Protein AF-A0A833E8D2-F1 (afdb_monomer_lite)

Sequence (118 aa):
MQRSISTRELSRELDSTLALLDKAARQLLYFESNLLNGTIEDTLFSLASHLDNIGRIGISDAYTYAEKARLLARYVRAYRLRVEQFHTLRGLSSVRDDVAAHLSDIRAFINRLRMYVG

pLDDT: mean 93.86, std 10.58, range [38.59, 98.62]

Secondary structure (DSSP, 8-state):
------HHHHHHHHHHHHHHHHHHHHHHHTHHHHHHTSHHHHHHHHHHHHHHHHHHHT-THHHHHHHHHHHHHHHHHHHHHHHHHH---TTHHHHHHHHHHHHHHHHHHHHHHHHHH-

Structure (mmCIF, N/CA/C/O backbone):
data_AF-A0A833E8D2-F1
#
_entry.id   AF-A0A833E8D2-F1
#
loop_
_atom_site.group_PDB
_atom_site.id
_atom_site.type_symbol
_atom_site.label_atom_id
_atom_site.label_alt_id
_atom_site.label_comp_id
_atom_site.label_asym_id
_atom_site.label_entity_id
_atom_site.label_seq_id
_atom_site.pdbx_PDB_ins_code
_atom_site.Cartn_x
_atom_site.Cartn_y
_atom_site.Cartn_z
_atom_site.occupancy
_atom_site.B_iso_or_equiv
_atom_site.auth_seq_id
_atom_site.auth_comp_id
_atom_site.auth_asym_id
_atom_site.auth_atom_id
_atom_site.pdbx_PDB_model_num
ATOM 1 N N . MET A 1 1 ? 11.397 8.761 -31.321 1.00 38.59 1 MET A N 1
ATOM 2 C CA . MET A 1 1 ? 12.416 8.931 -30.263 1.00 38.59 1 MET A CA 1
ATOM 3 C C . MET A 1 1 ? 12.104 7.953 -29.139 1.00 38.59 1 MET A C 1
ATOM 5 O O . MET A 1 1 ? 11.201 8.216 -28.357 1.00 38.59 1 MET A O 1
ATOM 9 N N . GLN A 1 2 ? 12.776 6.800 -29.098 1.00 42.31 2 GLN A N 1
ATOM 10 C CA . GLN A 1 2 ? 12.733 5.917 -27.929 1.00 42.31 2 GLN A CA 1
ATOM 11 C C . GLN A 1 2 ? 13.446 6.652 -26.789 1.00 42.31 2 GLN A C 1
ATOM 13 O O . GLN A 1 2 ? 14.635 6.941 -26.901 1.00 42.31 2 GLN A O 1
ATOM 18 N N . ARG A 1 3 ? 12.714 7.037 -25.736 1.00 51.47 3 ARG A N 1
ATOM 19 C CA . ARG A 1 3 ? 13.338 7.521 -24.500 1.00 51.47 3 ARG A CA 1
ATOM 20 C C . ARG A 1 3 ? 14.166 6.360 -23.966 1.00 51.47 3 ARG A C 1
ATOM 22 O O . ARG A 1 3 ? 13.600 5.324 -23.629 1.00 51.47 3 ARG A O 1
ATOM 29 N N . SER A 1 4 ? 15.485 6.508 -23.929 1.00 57.19 4 SER A N 1
ATOM 30 C CA . SER A 1 4 ? 16.315 5.624 -23.126 1.00 57.19 4 SER A CA 1
ATOM 31 C C . SER A 1 4 ? 15.793 5.726 -21.697 1.00 57.19 4 SER A C 1
ATOM 33 O O . SER A 1 4 ? 15.850 6.789 -21.081 1.00 57.19 4 SER A O 1
ATOM 35 N N . ILE A 1 5 ? 15.205 4.640 -21.198 1.00 63.03 5 ILE A N 1
ATOM 36 C CA . ILE A 1 5 ? 14.871 4.513 -19.784 1.00 63.03 5 ILE A CA 1
ATOM 37 C C . ILE A 1 5 ? 16.160 4.827 -19.031 1.00 63.03 5 ILE A C 1
ATOM 39 O O . ILE A 1 5 ? 17.179 4.166 -19.243 1.00 63.03 5 ILE A O 1
ATOM 43 N N . SER A 1 6 ? 16.146 5.869 -18.200 1.00 79.81 6 SER A N 1
ATOM 44 C CA . SER A 1 6 ? 17.273 6.157 -17.323 1.00 79.81 6 SER A CA 1
ATOM 45 C C . SER A 1 6 ? 17.328 5.025 -16.303 1.00 79.81 6 SER A C 1
ATOM 47 O O . SER A 1 6 ? 16.647 5.049 -15.283 1.00 79.81 6 SER A O 1
ATOM 49 N N . THR A 1 7 ? 18.099 3.981 -16.603 1.00 83.31 7 THR A N 1
ATOM 50 C CA . THR A 1 7 ? 18.225 2.773 -15.772 1.00 83.31 7 THR A CA 1
ATOM 51 C C . THR A 1 7 ? 18.611 3.112 -14.333 1.00 83.31 7 THR A C 1
ATOM 53 O O . THR A 1 7 ? 18.150 2.468 -13.394 1.00 83.31 7 THR A O 1
ATOM 56 N N . ARG A 1 8 ? 19.380 4.191 -14.139 1.00 88.12 8 ARG A N 1
ATOM 57 C CA . ARG A 1 8 ? 19.706 4.748 -12.817 1.00 88.12 8 ARG A CA 1
ATOM 58 C C . ARG A 1 8 ? 18.494 5.335 -12.097 1.00 88.12 8 ARG A C 1
ATOM 60 O O . ARG A 1 8 ? 18.363 5.143 -10.894 1.00 88.12 8 ARG A O 1
ATOM 67 N N . GLU A 1 9 ? 17.646 6.073 -12.804 1.00 90.06 9 GLU A N 1
ATOM 68 C CA . GLU A 1 9 ? 16.423 6.657 -12.244 1.00 90.06 9 GLU A CA 1
ATOM 69 C C . GLU A 1 9 ? 15.426 5.559 -11.875 1.00 90.06 9 GLU A C 1
ATOM 71 O O . GLU A 1 9 ? 14.954 5.522 -10.743 1.00 90.06 9 GLU A O 1
ATOM 76 N N . LEU A 1 10 ? 15.219 4.591 -12.774 1.00 91.81 10 LEU A N 1
ATOM 77 C CA . LEU A 1 10 ? 14.383 3.425 -12.504 1.00 91.81 10 LEU A CA 1
ATOM 78 C C . LEU A 1 10 ? 14.880 2.646 -11.281 1.00 91.81 10 LEU A C 1
ATOM 80 O O . LEU A 1 10 ? 14.090 2.316 -10.405 1.00 91.81 10 LEU A O 1
ATOM 84 N N . SER A 1 11 ? 16.186 2.388 -11.182 1.00 93.38 11 SER A N 1
ATOM 85 C CA . SER A 1 11 ? 16.764 1.673 -10.038 1.00 93.38 11 SER A CA 1
ATOM 86 C C . SER A 1 11 ? 16.505 2.391 -8.704 1.00 93.38 11 SER A C 1
ATOM 88 O O . SER A 1 11 ? 16.051 1.763 -7.746 1.00 93.38 11 SER A O 1
ATOM 90 N N . ARG A 1 12 ? 16.674 3.723 -8.664 1.00 93.50 12 ARG A N 1
ATOM 91 C CA . ARG A 1 12 ? 16.375 4.543 -7.475 1.00 93.50 12 ARG A CA 1
ATOM 92 C C . ARG A 1 12 ? 14.898 4.505 -7.088 1.00 93.50 12 ARG A C 1
ATOM 94 O O . ARG A 1 12 ? 14.578 4.414 -5.902 1.00 93.50 12 ARG A O 1
ATOM 101 N N . GLU A 1 13 ? 14.001 4.573 -8.068 1.00 95.31 13 GLU A N 1
ATOM 102 C CA . GLU A 1 13 ? 12.561 4.478 -7.815 1.00 95.31 13 GLU A CA 1
ATOM 103 C C . GLU A 1 13 ? 12.173 3.087 -7.294 1.00 95.31 13 GLU A C 1
ATOM 105 O O . GLU A 1 13 ? 11.384 2.979 -6.354 1.00 95.31 13 GLU A O 1
ATOM 110 N N . LEU A 1 14 ? 12.779 2.017 -7.823 1.00 96.12 14 LEU A N 1
ATOM 111 C CA . LEU A 1 14 ? 12.583 0.655 -7.319 1.00 96.12 14 LEU A CA 1
ATOM 112 C C . LEU A 1 14 ? 13.083 0.503 -5.872 1.00 96.12 14 LEU A C 1
ATOM 114 O O . LEU A 1 14 ? 12.366 -0.066 -5.051 1.00 96.12 14 LEU A O 1
ATOM 118 N N . ASP A 1 15 ? 14.263 1.039 -5.537 1.00 96.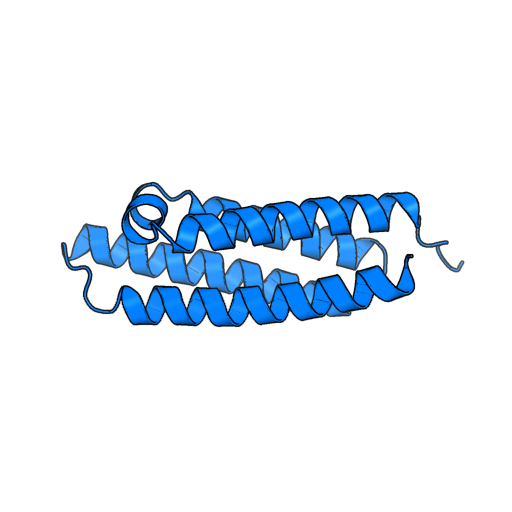19 15 ASP A N 1
ATOM 119 C CA . ASP A 1 15 ? 14.796 1.037 -4.162 1.00 96.19 15 ASP A CA 1
ATOM 120 C C . ASP A 1 15 ? 13.863 1.767 -3.190 1.00 96.19 15 ASP A C 1
ATOM 122 O O . ASP A 1 15 ? 13.523 1.250 -2.124 1.00 96.19 15 ASP A O 1
ATOM 126 N N . SER A 1 16 ? 13.405 2.956 -3.583 1.00 97.25 16 SER A N 1
ATOM 127 C CA . SER A 1 16 ? 12.507 3.785 -2.773 1.00 97.25 16 SER A CA 1
ATOM 128 C C . SER A 1 16 ? 11.159 3.092 -2.559 1.00 97.25 16 SER A C 1
ATOM 130 O O . SER A 1 16 ? 10.634 3.055 -1.444 1.00 97.25 16 SER A O 1
ATOM 132 N N . THR A 1 17 ? 10.632 2.459 -3.609 1.00 97.94 17 THR A N 1
ATOM 133 C CA . THR A 1 17 ? 9.394 1.675 -3.552 1.00 97.94 17 THR A CA 1
ATOM 134 C C . THR A 1 17 ? 9.531 0.473 -2.614 1.0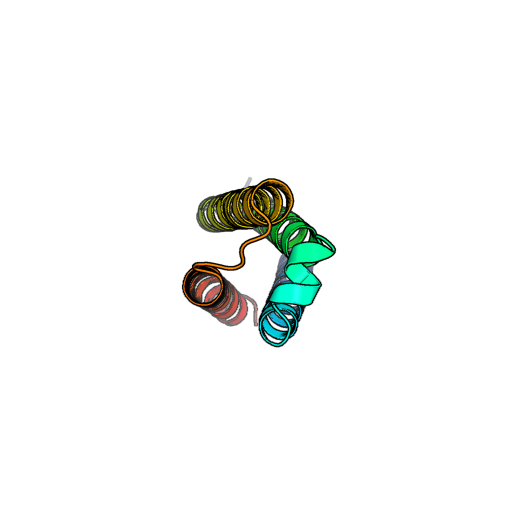0 97.94 17 THR A C 1
ATOM 136 O O . THR A 1 17 ? 8.655 0.244 -1.780 1.00 97.94 17 THR A O 1
ATOM 139 N N . LEU A 1 18 ? 10.638 -0.275 -2.689 1.00 98.00 18 LEU A N 1
ATOM 140 C CA . LEU A 1 18 ? 10.909 -1.400 -1.787 1.00 98.00 18 LEU A CA 1
ATOM 141 C C . LEU A 1 18 ? 11.035 -0.949 -0.327 1.00 98.00 18 LEU A C 1
ATOM 143 O O . LEU A 1 18 ? 10.438 -1.569 0.554 1.00 98.00 18 LEU A O 1
ATOM 147 N N . ALA A 1 19 ? 11.723 0.165 -0.068 1.00 98.38 19 ALA A N 1
ATOM 148 C CA . ALA A 1 19 ? 11.849 0.722 1.276 1.00 98.38 19 ALA A CA 1
ATOM 149 C C . ALA A 1 19 ? 10.483 1.110 1.875 1.00 98.38 19 ALA A C 1
ATOM 151 O O . ALA A 1 19 ? 10.231 0.877 3.063 1.00 98.38 19 ALA A O 1
ATOM 152 N N . LEU A 1 20 ? 9.577 1.657 1.058 1.00 98.56 20 LEU A N 1
ATOM 153 C CA . LEU A 1 20 ? 8.203 1.961 1.465 1.00 98.56 20 LEU A CA 1
ATOM 154 C C . LEU A 1 20 ? 7.377 0.698 1.713 1.00 98.56 20 LEU A C 1
ATOM 156 O O . LEU A 1 20 ? 6.646 0.645 2.700 1.00 98.56 20 LEU A O 1
ATOM 160 N N . LEU A 1 21 ? 7.525 -0.337 0.883 1.00 98.31 21 LEU A N 1
ATOM 161 C CA . LEU A 1 21 ? 6.883 -1.635 1.108 1.00 98.31 21 LEU A CA 1
ATOM 162 C C . LEU A 1 21 ? 7.366 -2.290 2.411 1.00 98.31 21 LEU A C 1
ATOM 164 O O . LEU A 1 21 ? 6.562 -2.870 3.139 1.00 98.31 21 LEU A O 1
ATOM 168 N N . ASP A 1 22 ? 8.659 -2.196 2.732 1.00 98.25 22 ASP A N 1
ATOM 169 C CA . ASP A 1 22 ? 9.216 -2.691 3.997 1.00 98.25 22 ASP A CA 1
ATOM 170 C C . ASP A 1 22 ? 8.703 -1.881 5.191 1.00 98.25 22 ASP A C 1
ATOM 172 O O . ASP A 1 22 ? 8.384 -2.438 6.244 1.00 98.25 22 ASP A O 1
ATOM 176 N N . LYS A 1 23 ? 8.597 -0.556 5.036 1.00 98.44 23 LYS A N 1
ATOM 177 C CA . LYS A 1 23 ? 8.013 0.321 6.053 1.00 98.44 23 LYS A CA 1
ATOM 178 C C . LYS A 1 23 ? 6.550 -0.037 6.309 1.00 98.44 23 LYS A C 1
ATOM 180 O O . LYS A 1 23 ? 6.192 -0.238 7.467 1.00 98.44 23 LYS A O 1
ATOM 185 N N . ALA A 1 24 ? 5.743 -0.183 5.261 1.00 98.06 24 ALA A N 1
ATOM 186 C CA . ALA A 1 24 ? 4.340 -0.563 5.375 1.00 98.06 24 ALA A CA 1
ATOM 187 C C . ALA A 1 24 ? 4.186 -1.942 6.039 1.00 98.06 24 ALA A C 1
ATOM 189 O O . ALA A 1 24 ? 3.395 -2.092 6.965 1.00 98.06 24 ALA A O 1
ATOM 190 N N . ALA A 1 25 ? 5.008 -2.927 5.659 1.00 97.50 25 ALA A N 1
ATOM 191 C CA . ALA A 1 25 ? 5.010 -4.246 6.295 1.00 97.50 25 ALA A CA 1
ATOM 192 C C . ALA A 1 25 ? 5.325 -4.177 7.802 1.00 97.50 25 ALA A C 1
ATOM 194 O O . ALA A 1 25 ? 4.649 -4.820 8.602 1.00 97.50 25 ALA A O 1
ATOM 195 N N . ARG A 1 26 ? 6.297 -3.351 8.218 1.00 98.00 26 ARG A N 1
ATOM 196 C CA . ARG A 1 26 ? 6.576 -3.109 9.646 1.00 98.00 26 ARG A CA 1
ATOM 197 C C . ARG A 1 26 ? 5.409 -2.428 10.359 1.00 98.00 26 ARG A C 1
ATOM 199 O O . ARG A 1 26 ? 5.110 -2.773 11.498 1.00 98.00 26 ARG A O 1
ATOM 206 N N . GLN A 1 27 ? 4.730 -1.492 9.700 1.00 98.19 27 GLN A N 1
ATOM 207 C CA . GLN A 1 27 ? 3.559 -0.819 10.265 1.00 98.19 27 GLN A CA 1
ATOM 208 C C . GLN A 1 27 ? 2.388 -1.784 10.498 1.00 98.19 27 GLN A C 1
ATOM 210 O O . GLN A 1 27 ? 1.653 -1.611 11.468 1.00 98.19 27 GLN A O 1
ATOM 215 N N . LEU A 1 28 ? 2.248 -2.834 9.680 1.00 97.44 28 LEU A N 1
ATOM 216 C CA . LEU A 1 28 ? 1.234 -3.876 9.882 1.00 97.44 28 LEU A CA 1
ATOM 217 C C . LEU A 1 28 ? 1.453 -4.712 11.156 1.00 97.44 28 LEU A C 1
ATOM 219 O O . LEU A 1 28 ? 0.481 -5.237 11.699 1.00 97.44 28 LEU A O 1
ATOM 223 N N . LEU A 1 29 ? 2.686 -4.807 11.675 1.00 96.88 29 LEU A N 1
ATOM 224 C CA . LEU A 1 29 ? 2.962 -5.484 12.955 1.00 96.88 29 LEU A CA 1
ATOM 225 C C . LEU A 1 29 ? 2.303 -4.758 14.134 1.00 96.88 29 LEU A C 1
ATOM 227 O O . LEU A 1 29 ? 1.838 -5.389 15.078 1.00 96.88 29 LEU A O 1
ATOM 231 N N . TYR A 1 30 ? 2.216 -3.431 14.041 1.00 96.19 30 TYR A N 1
ATOM 232 C CA . TYR A 1 30 ? 1.576 -2.558 15.022 1.00 96.19 30 TYR A CA 1
ATOM 233 C C . TYR A 1 30 ? 0.428 -1.787 14.358 1.00 96.19 30 TYR A C 1
ATOM 235 O O . TYR A 1 30 ? 0.365 -0.558 14.432 1.00 96.19 30 TYR A O 1
ATOM 243 N N . PHE A 1 31 ? -0.441 -2.512 13.640 1.00 97.12 31 PHE A N 1
ATOM 244 C CA . PHE A 1 31 ? -1.393 -1.907 12.705 1.00 97.12 31 PHE A CA 1
ATOM 245 C C . PHE A 1 31 ? -2.335 -0.901 13.360 1.00 97.12 31 PHE A C 1
ATOM 247 O O . PHE A 1 31 ? -2.534 0.169 12.807 1.00 97.12 31 PHE A O 1
ATOM 254 N N . GLU A 1 32 ? -2.865 -1.196 14.548 1.00 97.25 32 GLU A N 1
ATOM 255 C CA . GLU A 1 32 ? -3.768 -0.288 15.266 1.00 97.25 32 GLU A CA 1
ATOM 256 C C . GLU A 1 32 ? -3.130 1.081 15.537 1.00 97.25 32 GLU A C 1
ATOM 258 O O . GLU A 1 32 ? -3.700 2.114 15.200 1.00 97.25 32 GLU A O 1
ATOM 263 N N . SER A 1 33 ? -1.914 1.090 16.088 1.00 97.25 33 SER A N 1
ATOM 264 C CA . SER A 1 33 ? -1.190 2.327 16.395 1.00 97.25 33 SER A CA 1
ATOM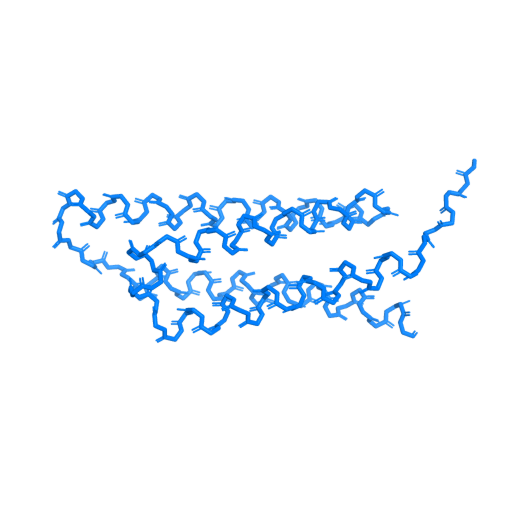 265 C C . SER A 1 33 ? -0.884 3.123 15.123 1.00 97.25 33 SER A C 1
ATOM 267 O O . SER A 1 33 ? -1.154 4.322 15.056 1.00 97.25 33 SER A O 1
ATOM 269 N N . ASN A 1 34 ? -0.399 2.441 14.077 1.00 97.88 34 ASN A N 1
ATOM 270 C CA . ASN A 1 34 ? -0.080 3.076 12.795 1.00 97.88 34 ASN A CA 1
ATOM 271 C C . ASN A 1 34 ? -1.318 3.530 12.011 1.00 97.88 34 ASN A C 1
ATOM 273 O O . ASN A 1 34 ? -1.239 4.453 11.202 1.00 97.88 34 ASN A O 1
ATOM 277 N N . LEU A 1 35 ? -2.456 2.874 12.230 1.00 97.12 35 LEU A N 1
ATOM 278 C CA . LEU A 1 35 ? -3.749 3.293 11.720 1.00 97.12 35 LEU A CA 1
ATOM 279 C C . LEU A 1 35 ? -4.156 4.595 12.405 1.00 97.12 35 LEU A C 1
ATOM 281 O O . LEU A 1 35 ? -4.350 5.588 11.720 1.00 97.12 35 LEU A O 1
ATOM 285 N N . LEU A 1 36 ? -4.251 4.615 13.736 1.00 95.75 36 LEU A N 1
ATOM 286 C CA . LEU A 1 36 ? -4.774 5.764 14.484 1.00 95.75 36 LEU A CA 1
ATOM 287 C C . LEU A 1 36 ? -3.912 7.024 14.342 1.00 95.75 36 LEU A C 1
ATOM 289 O O . LEU A 1 36 ? -4.445 8.129 14.343 1.00 95.75 36 LEU A O 1
ATOM 293 N N . ASN A 1 37 ? -2.599 6.876 14.165 1.00 96.31 37 ASN A N 1
ATOM 294 C CA . ASN A 1 37 ? -1.703 8.006 13.915 1.00 96.31 37 ASN A CA 1
ATOM 295 C C . ASN A 1 37 ? -1.609 8.415 12.426 1.00 96.31 37 ASN A C 1
ATOM 297 O O . ASN A 1 37 ? -0.867 9.338 12.104 1.00 96.31 37 ASN A O 1
ATOM 301 N N . GLY A 1 38 ? -2.314 7.727 11.517 1.00 96.00 38 GLY A N 1
ATOM 302 C CA . GLY A 1 38 ? -2.335 8.017 10.076 1.00 96.00 38 GLY A CA 1
ATOM 303 C C . GLY A 1 38 ? -1.082 7.600 9.294 1.00 96.00 38 GLY A C 1
ATOM 304 O O . GLY A 1 38 ? -1.049 7.713 8.072 1.00 96.00 38 GLY A O 1
ATOM 305 N N . THR A 1 39 ? -0.052 7.056 9.941 1.00 97.69 39 THR A N 1
ATOM 306 C CA . THR A 1 39 ? 1.253 6.839 9.289 1.00 97.69 39 THR A CA 1
ATOM 307 C C . THR A 1 39 ? 1.245 5.754 8.209 1.00 97.69 39 THR A C 1
ATOM 309 O O . THR A 1 39 ? 2.088 5.785 7.302 1.00 97.69 39 THR A O 1
ATOM 312 N N . ILE A 1 40 ? 0.343 4.769 8.290 1.00 97.81 40 ILE A N 1
ATOM 313 C CA . ILE A 1 40 ? 0.177 3.760 7.230 1.00 97.81 40 ILE A CA 1
ATOM 314 C C . ILE A 1 40 ? -0.494 4.368 5.988 1.00 97.81 40 ILE A C 1
ATOM 316 O O . ILE A 1 40 ? -0.101 4.040 4.871 1.00 97.81 40 ILE A O 1
ATOM 320 N N . GLU A 1 41 ? -1.438 5.302 6.166 1.00 97.50 41 GLU A N 1
ATOM 321 C CA . GLU A 1 41 ? -2.089 6.040 5.074 1.00 97.50 41 GLU A CA 1
ATOM 322 C C . GLU A 1 41 ? -1.043 6.860 4.309 1.00 97.50 41 GLU A C 1
ATOM 324 O O . GLU A 1 41 ? -0.920 6.716 3.091 1.00 97.50 41 GLU A O 1
ATOM 329 N N . ASP A 1 42 ? -0.217 7.625 5.027 1.00 98.31 42 ASP A N 1
ATOM 330 C CA . ASP A 1 42 ? 0.864 8.420 4.434 1.00 98.31 42 ASP A CA 1
ATOM 331 C C . ASP A 1 42 ? 1.856 7.549 3.656 1.00 98.31 42 ASP A C 1
ATOM 333 O O . ASP A 1 42 ? 2.268 7.884 2.544 1.00 98.31 42 ASP A O 1
ATOM 337 N N . THR A 1 43 ? 2.212 6.387 4.212 1.00 98.62 43 THR A N 1
ATOM 338 C CA . THR A 1 43 ? 3.148 5.455 3.567 1.00 98.62 43 THR A CA 1
ATOM 339 C C . THR A 1 43 ? 2.556 4.870 2.282 1.00 98.62 43 THR A C 1
ATOM 341 O O . THR A 1 43 ? 3.266 4.771 1.281 1.00 98.62 43 THR A O 1
ATOM 344 N N . LEU A 1 44 ? 1.260 4.543 2.267 1.00 98.50 44 LEU A N 1
ATOM 345 C CA . LEU A 1 44 ? 0.553 4.078 1.069 1.00 98.50 44 LEU A CA 1
ATOM 346 C C . LEU A 1 44 ? 0.433 5.182 0.003 1.00 98.50 44 LEU A C 1
ATOM 348 O O . LEU A 1 44 ? 0.588 4.902 -1.187 1.00 98.50 44 LEU A O 1
ATOM 352 N N . PHE A 1 45 ? 0.230 6.441 0.404 1.00 98.25 45 PHE A N 1
ATOM 353 C CA . PHE A 1 45 ? 0.254 7.578 -0.521 1.00 98.25 45 PHE A CA 1
ATOM 354 C C . PHE A 1 45 ? 1.637 7.804 -1.134 1.00 98.25 45 PHE A C 1
ATOM 356 O O . PHE A 1 45 ? 1.745 7.978 -2.350 1.00 98.25 45 PHE A O 1
ATOM 363 N N . SER A 1 46 ? 2.704 7.763 -0.330 1.00 98.50 46 SER A N 1
ATOM 364 C CA . SER A 1 46 ? 4.073 7.829 -0.852 1.00 98.50 46 SER A CA 1
ATOM 365 C C . SER A 1 46 ? 4.354 6.669 -1.806 1.00 98.50 46 SER A C 1
ATOM 367 O O . SER A 1 46 ? 4.893 6.890 -2.889 1.00 98.50 46 SER A O 1
ATOM 369 N N . LEU A 1 47 ? 3.927 5.452 -1.454 1.00 98.56 47 LEU A N 1
ATOM 370 C CA . LEU A 1 47 ? 4.073 4.268 -2.300 1.00 98.56 47 LEU A CA 1
ATOM 371 C C . LEU A 1 47 ? 3.405 4.472 -3.667 1.00 98.56 47 LEU A C 1
ATOM 373 O O . LEU A 1 47 ? 4.018 4.199 -4.697 1.00 98.56 47 LEU A O 1
ATOM 377 N N . ALA A 1 48 ? 2.186 5.013 -3.689 1.00 98.56 48 ALA A N 1
ATOM 378 C CA . ALA A 1 48 ? 1.495 5.345 -4.929 1.00 98.56 48 ALA A CA 1
ATOM 379 C C . ALA A 1 48 ? 2.252 6.376 -5.782 1.00 98.56 48 ALA A C 1
ATOM 381 O O . ALA A 1 48 ? 2.271 6.257 -7.004 1.00 98.56 48 ALA A O 1
ATOM 382 N N . SER A 1 49 ? 2.873 7.378 -5.153 1.00 98.31 49 SER A N 1
ATOM 383 C CA . SER A 1 49 ? 3.660 8.404 -5.849 1.00 98.31 49 SER A CA 1
ATOM 384 C C . SER A 1 49 ? 4.878 7.805 -6.560 1.00 98.31 49 SER A C 1
ATOM 386 O O . SER A 1 49 ? 5.090 8.054 -7.745 1.00 98.31 49 SER A O 1
ATOM 388 N N . HIS A 1 50 ? 5.635 6.943 -5.875 1.00 98.12 50 HIS A N 1
ATOM 389 C CA . HIS A 1 50 ? 6.785 6.261 -6.479 1.00 98.12 50 HIS A CA 1
ATOM 390 C C . HIS A 1 50 ? 6.372 5.315 -7.617 1.00 98.12 50 HIS A C 1
ATOM 392 O O . HIS A 1 50 ? 7.013 5.279 -8.665 1.00 98.12 50 HIS A O 1
ATOM 398 N N . LEU A 1 51 ? 5.249 4.605 -7.473 1.00 98.25 51 LEU A N 1
ATOM 399 C CA . LEU A 1 51 ? 4.699 3.779 -8.553 1.00 98.25 51 LEU A CA 1
ATOM 400 C C . LEU A 1 51 ? 4.278 4.620 -9.775 1.00 98.25 51 LEU A C 1
ATOM 402 O O . LEU A 1 51 ? 4.503 4.203 -10.910 1.00 98.25 51 LEU A O 1
ATOM 406 N N . ASP A 1 52 ? 3.728 5.819 -9.565 1.00 97.88 52 ASP A N 1
ATOM 407 C CA . ASP A 1 52 ? 3.409 6.762 -10.646 1.00 97.88 52 ASP A CA 1
ATOM 408 C C . ASP A 1 52 ? 4.676 7.223 -11.383 1.00 97.88 52 ASP A C 1
ATOM 410 O O . ASP A 1 52 ? 4.696 7.266 -12.615 1.00 97.88 52 ASP A O 1
ATOM 414 N N . ASN A 1 53 ? 5.759 7.497 -10.646 1.00 96.50 53 ASN A N 1
ATOM 415 C CA . ASN A 1 53 ? 7.060 7.845 -11.222 1.00 96.50 53 ASN A CA 1
ATOM 416 C C . ASN A 1 53 ? 7.630 6.702 -12.072 1.00 96.50 53 ASN A C 1
ATOM 418 O O . ASN A 1 53 ? 8.059 6.940 -13.200 1.00 96.50 53 ASN A O 1
ATOM 422 N N . ILE A 1 54 ? 7.558 5.456 -11.592 1.00 95.88 54 ILE A N 1
ATOM 423 C CA . ILE A 1 54 ? 7.942 4.270 -12.377 1.00 95.88 54 ILE A CA 1
ATOM 424 C C . ILE A 1 54 ? 7.118 4.189 -13.676 1.00 95.88 54 ILE A C 1
ATOM 426 O O . ILE A 1 54 ? 7.666 3.915 -14.748 1.00 95.88 54 ILE A O 1
ATOM 430 N N . GLY A 1 55 ? 5.821 4.507 -13.609 1.00 95.56 55 GLY A N 1
ATOM 431 C CA . GLY A 1 55 ? 4.956 4.634 -14.784 1.00 95.56 55 GLY A CA 1
ATOM 432 C C . GLY A 1 55 ? 5.467 5.666 -15.790 1.00 95.56 55 GLY A C 1
ATOM 433 O O . GLY A 1 55 ? 5.604 5.368 -16.978 1.00 95.56 55 GLY A O 1
ATOM 434 N N . ARG A 1 56 ? 5.843 6.857 -15.308 1.00 94.19 56 ARG A N 1
ATOM 435 C CA . ARG A 1 56 ? 6.369 7.964 -16.134 1.00 94.19 56 ARG A CA 1
ATOM 436 C C . ARG A 1 56 ? 7.706 7.643 -16.802 1.00 94.19 56 ARG A C 1
ATOM 438 O O . ARG A 1 56 ? 7.990 8.183 -17.873 1.00 94.19 56 ARG A O 1
ATOM 445 N N . ILE A 1 57 ? 8.503 6.766 -16.193 1.00 91.69 57 ILE A N 1
ATOM 446 C CA . ILE A 1 57 ? 9.776 6.275 -16.738 1.00 91.69 57 ILE A CA 1
ATOM 447 C C . ILE A 1 57 ? 9.553 5.300 -17.911 1.00 91.69 57 ILE A C 1
ATOM 449 O O . ILE A 1 57 ? 10.468 5.072 -18.699 1.00 91.69 57 ILE A O 1
ATOM 453 N N . GLY A 1 58 ? 8.330 4.791 -18.097 1.00 90.50 58 GLY A N 1
ATOM 454 C CA . GLY A 1 58 ? 7.941 3.981 -19.255 1.00 90.50 58 GLY A CA 1
ATOM 455 C C . GLY A 1 58 ? 7.372 2.606 -18.913 1.00 90.50 58 GLY A C 1
ATOM 456 O O . GLY A 1 58 ? 7.140 1.815 -19.822 1.00 90.50 58 GLY A O 1
ATOM 457 N N . ILE A 1 59 ? 7.134 2.306 -17.632 1.00 93.88 59 ILE A N 1
ATOM 458 C CA . ILE A 1 59 ? 6.552 1.030 -17.196 1.00 93.88 59 ILE A CA 1
ATOM 459 C C . ILE A 1 59 ? 5.055 1.219 -16.942 1.00 93.88 59 ILE A C 1
ATOM 461 O O . ILE A 1 59 ? 4.628 1.430 -15.810 1.00 93.88 59 ILE A O 1
ATOM 465 N N . SER A 1 60 ? 4.247 1.149 -18.002 1.00 94.12 60 SER A N 1
ATOM 466 C CA . SER A 1 60 ? 2.803 1.443 -17.961 1.00 94.12 60 SER A CA 1
ATOM 467 C C . SER A 1 60 ? 2.039 0.693 -16.868 1.00 94.12 60 SER A C 1
ATOM 469 O O . SER A 1 60 ? 1.166 1.271 -16.223 1.00 94.12 60 SER A O 1
ATOM 471 N N . ASP A 1 61 ? 2.393 -0.567 -16.611 1.00 95.25 61 ASP A N 1
ATOM 472 C CA . ASP A 1 61 ? 1.727 -1.403 -15.606 1.00 95.25 61 ASP A CA 1
ATOM 473 C C . ASP A 1 61 ? 1.834 -0.818 -14.192 1.00 95.25 61 ASP A C 1
ATOM 475 O O . ASP A 1 61 ? 0.944 -1.030 -13.365 1.00 95.25 61 ASP A O 1
ATOM 479 N N . ALA A 1 62 ? 2.876 -0.024 -13.915 1.00 97.19 62 ALA A N 1
ATOM 480 C CA . ALA A 1 62 ? 3.066 0.626 -12.624 1.00 97.19 62 ALA A CA 1
ATOM 481 C C . ALA A 1 62 ? 1.935 1.608 -12.282 1.00 97.19 62 ALA A C 1
ATOM 483 O O . ALA A 1 62 ? 1.620 1.757 -11.104 1.00 97.19 62 ALA A O 1
ATOM 484 N N . TYR A 1 63 ? 1.250 2.197 -13.273 1.00 98.00 63 TYR A N 1
ATOM 485 C CA . T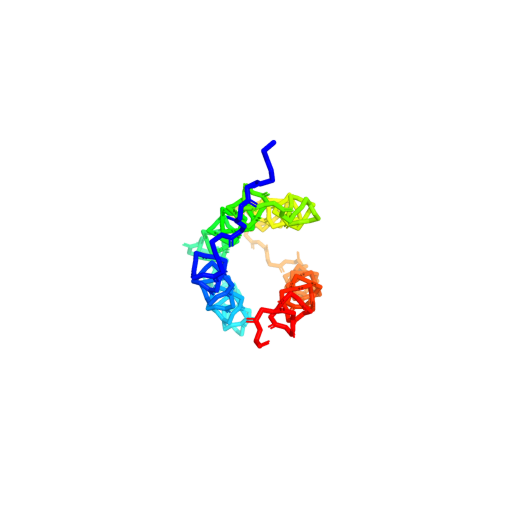YR A 1 63 ? 0.079 3.047 -13.025 1.00 98.00 63 TYR A CA 1
ATOM 486 C C . TYR A 1 63 ? -1.075 2.281 -12.371 1.00 98.00 63 TYR A C 1
ATOM 488 O O . TYR A 1 63 ? -1.739 2.808 -11.478 1.00 98.00 63 TYR A O 1
ATOM 496 N N . THR A 1 64 ? -1.283 1.018 -12.749 1.00 98.19 64 THR A N 1
ATOM 497 C CA . THR A 1 64 ? -2.305 0.159 -12.131 1.00 98.19 64 THR A CA 1
ATOM 498 C C . THR A 1 64 ? -1.978 -0.106 -10.664 1.00 98.19 64 THR A C 1
ATOM 500 O O . THR A 1 64 ? -2.849 -0.034 -9.796 1.00 98.19 64 THR A O 1
ATOM 503 N N . TYR A 1 65 ? -0.706 -0.371 -10.359 1.00 98.25 65 TYR A N 1
ATOM 504 C CA . TYR A 1 65 ? -0.259 -0.568 -8.981 1.00 98.25 65 TYR A CA 1
ATOM 505 C C . TYR A 1 65 ? -0.268 0.740 -8.176 1.00 98.25 65 TYR A C 1
ATOM 507 O O . TYR A 1 65 ? -0.594 0.709 -6.989 1.00 98.25 65 TYR A O 1
ATOM 515 N N . ALA A 1 66 ? 0.015 1.884 -8.807 1.00 98.44 66 ALA A N 1
ATOM 516 C CA . ALA A 1 66 ? -0.127 3.199 -8.190 1.00 98.44 66 ALA A CA 1
ATOM 517 C C . ALA A 1 66 ? -1.579 3.443 -7.766 1.00 98.44 66 ALA A C 1
ATOM 519 O O . ALA A 1 66 ? -1.831 3.817 -6.622 1.00 98.44 66 ALA A O 1
ATOM 520 N N . GLU A 1 67 ? -2.544 3.161 -8.645 1.00 98.44 67 GLU A N 1
ATOM 521 C CA . GLU A 1 67 ? -3.962 3.302 -8.318 1.00 98.44 67 GLU A CA 1
ATOM 522 C C . GLU A 1 67 ? -4.400 2.331 -7.218 1.00 98.44 67 GLU A C 1
ATOM 524 O O . GLU A 1 67 ? -5.078 2.739 -6.274 1.00 98.44 67 GLU A O 1
ATOM 529 N N . LYS A 1 68 ? -3.926 1.077 -7.252 1.00 98.06 68 LYS A N 1
ATOM 530 C CA . LYS A 1 68 ? -4.131 0.116 -6.156 1.00 98.06 68 LYS A CA 1
ATOM 531 C C . LYS A 1 68 ? -3.647 0.693 -4.817 1.00 98.06 68 LYS A C 1
ATOM 533 O O . LYS A 1 68 ? -4.390 0.658 -3.840 1.00 98.06 68 LYS A O 1
ATOM 538 N N . ALA A 1 69 ? -2.447 1.275 -4.764 1.00 98.44 69 ALA A N 1
ATOM 539 C CA . ALA A 1 69 ? -1.915 1.892 -3.547 1.00 98.44 69 ALA A CA 1
ATOM 540 C C . ALA A 1 69 ? -2.742 3.111 -3.079 1.00 98.44 69 ALA A C 1
ATOM 542 O O . ALA A 1 69 ? -2.986 3.254 -1.879 1.00 98.44 69 ALA A O 1
ATOM 543 N N . ARG A 1 70 ? -3.255 3.947 -3.999 1.00 98.56 70 ARG A N 1
ATOM 544 C CA . ARG A 1 70 ? -4.167 5.063 -3.656 1.00 98.56 70 ARG A CA 1
ATOM 545 C C . ARG A 1 70 ? -5.482 4.565 -3.066 1.00 98.56 70 ARG A C 1
ATOM 547 O O . ARG A 1 70 ? -5.966 5.131 -2.086 1.00 98.56 70 ARG A O 1
ATOM 554 N N . LEU A 1 71 ? -6.061 3.517 -3.648 1.00 98.38 71 LEU A N 1
ATOM 555 C CA . LEU A 1 71 ? -7.295 2.913 -3.149 1.00 98.38 71 LEU A CA 1
ATOM 556 C C . LEU A 1 71 ? -7.094 2.311 -1.756 1.00 98.38 71 LEU A C 1
ATOM 558 O O . LEU A 1 71 ? -7.937 2.530 -0.888 1.00 98.38 71 LEU A O 1
ATOM 562 N N . LEU A 1 72 ? -5.957 1.655 -1.501 1.00 97.94 72 LEU A N 1
ATOM 563 C CA . LEU A 1 72 ? -5.601 1.182 -0.160 1.00 97.94 72 LEU A CA 1
ATOM 564 C C . LEU A 1 72 ? -5.487 2.328 0.844 1.00 97.94 72 LEU A C 1
ATOM 566 O O .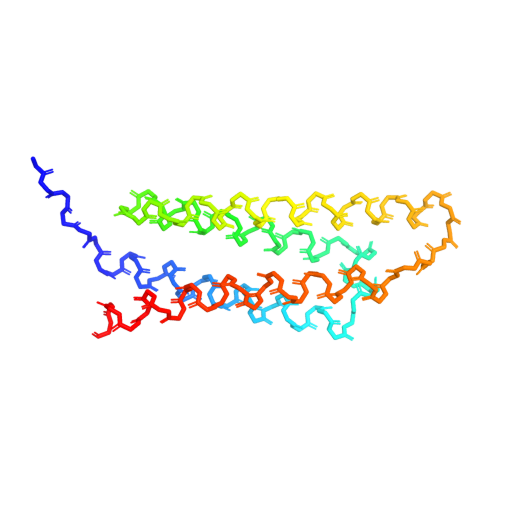 LEU A 1 72 ? -6.044 2.228 1.934 1.00 97.94 72 LEU A O 1
ATOM 570 N N . ALA A 1 73 ? -4.818 3.428 0.487 1.00 98.38 73 ALA A N 1
ATOM 571 C CA . ALA A 1 73 ? -4.702 4.587 1.372 1.00 98.38 73 ALA A CA 1
ATOM 572 C C . ALA A 1 73 ? -6.088 5.139 1.754 1.00 98.38 73 ALA A C 1
ATOM 574 O O . ALA A 1 73 ? -6.377 5.362 2.929 1.00 98.38 73 ALA A O 1
ATOM 575 N N . ARG A 1 74 ? -6.991 5.271 0.771 1.00 98.38 74 ARG A N 1
ATOM 576 C CA . ARG A 1 74 ? -8.382 5.703 0.997 1.00 98.38 74 ARG A CA 1
ATOM 577 C C . ARG A 1 74 ? -9.174 4.714 1.847 1.00 98.38 74 ARG A C 1
ATOM 579 O O . ARG A 1 74 ? -9.925 5.140 2.719 1.00 98.38 74 ARG A O 1
ATOM 586 N N . TYR A 1 75 ? -9.010 3.417 1.603 1.00 98.00 75 TYR A N 1
ATOM 587 C CA . TYR A 1 75 ? -9.662 2.359 2.370 1.00 98.00 75 TYR A CA 1
ATOM 588 C C . TYR A 1 75 ? -9.244 2.398 3.843 1.00 98.00 75 TYR A C 1
ATOM 590 O O . TYR A 1 75 ? -10.095 2.442 4.733 1.00 98.00 75 TYR A O 1
ATOM 598 N N . VAL A 1 76 ? -7.938 2.481 4.101 1.00 97.88 76 VAL A N 1
ATOM 599 C CA . VAL A 1 76 ? -7.382 2.562 5.454 1.00 97.88 76 VAL A CA 1
ATOM 600 C C . VAL A 1 76 ? -7.825 3.846 6.159 1.00 97.88 76 VAL A C 1
ATOM 602 O O . VAL A 1 76 ? -8.256 3.789 7.311 1.00 97.88 76 VAL A O 1
ATOM 605 N N . ARG A 1 77 ? -7.830 4.987 5.458 1.00 97.88 77 ARG A N 1
ATOM 606 C CA . ARG A 1 77 ? -8.376 6.250 5.975 1.00 97.88 77 ARG A CA 1
ATOM 607 C C . ARG A 1 77 ? -9.849 6.129 6.352 1.00 97.88 77 ARG A C 1
ATOM 609 O O . ARG A 1 77 ? -10.244 6.555 7.432 1.00 97.88 77 ARG A O 1
ATOM 616 N N . ALA A 1 78 ? -10.672 5.569 5.468 1.00 97.69 78 ALA A N 1
ATOM 617 C CA . ALA A 1 78 ? -12.100 5.403 5.717 1.00 97.69 78 ALA A CA 1
ATOM 618 C C . ALA A 1 78 ? -12.345 4.512 6.943 1.00 97.69 78 ALA A C 1
ATOM 620 O O . ALA A 1 78 ? -13.196 4.824 7.777 1.00 97.69 78 ALA A O 1
ATOM 621 N N . TYR A 1 79 ? -11.556 3.445 7.094 1.00 97.94 79 TYR A N 1
ATOM 622 C CA . TYR A 1 79 ? -11.609 2.601 8.280 1.00 97.94 79 TYR A CA 1
ATOM 623 C C . TYR A 1 79 ? -11.183 3.359 9.546 1.00 97.94 79 TYR A C 1
ATOM 625 O O . TYR A 1 79 ? -11.891 3.290 10.546 1.00 97.94 79 TYR A O 1
ATOM 633 N N . ARG A 1 80 ? -10.097 4.142 9.506 1.00 97.69 80 ARG A N 1
ATOM 634 C CA . ARG A 1 80 ? -9.669 4.998 10.626 1.00 97.69 80 ARG A CA 1
ATOM 635 C C . ARG A 1 80 ? -10.770 5.961 11.069 1.00 97.69 80 ARG A C 1
ATOM 637 O O . ARG A 1 80 ? -11.115 5.978 12.244 1.00 97.69 80 ARG A O 1
ATOM 644 N N . LEU A 1 81 ? -11.370 6.697 10.133 1.00 97.00 81 LEU A N 1
ATOM 645 C CA . LEU A 1 81 ? -12.466 7.628 10.426 1.00 97.00 81 LEU A CA 1
ATOM 646 C C . LEU A 1 81 ? -13.669 6.911 11.057 1.00 97.00 81 LEU A C 1
ATOM 648 O O . LEU A 1 81 ? -14.288 7.425 11.984 1.00 97.00 81 LEU A O 1
ATOM 652 N N . ARG A 1 82 ? -13.977 5.690 10.604 1.00 96.50 82 ARG A N 1
ATOM 653 C CA . ARG A 1 82 ? -15.006 4.845 11.223 1.00 96.50 82 ARG A CA 1
ATOM 654 C C . ARG A 1 82 ? -14.633 4.460 12.661 1.00 96.50 82 ARG A C 1
ATOM 656 O O . ARG A 1 82 ? -15.496 4.502 13.534 1.00 96.50 82 ARG A O 1
ATOM 663 N N . VAL A 1 83 ? -13.383 4.077 12.921 1.00 96.38 83 VAL A N 1
ATOM 664 C CA . VAL A 1 83 ? -12.904 3.771 14.281 1.00 96.38 83 VAL A CA 1
ATOM 665 C C . VAL A 1 83 ? -13.036 4.999 15.183 1.00 96.38 83 VAL A C 1
ATOM 667 O O . VAL A 1 83 ? -13.530 4.872 16.298 1.00 96.38 83 VAL A O 1
ATOM 670 N N . GLU A 1 84 ? -12.651 6.178 14.695 1.00 94.50 84 GLU A N 1
ATOM 671 C CA . GLU A 1 84 ? -12.764 7.448 15.422 1.00 94.50 84 GLU A CA 1
ATOM 672 C C . GLU A 1 84 ? -14.226 7.809 15.727 1.00 94.50 84 GLU A C 1
ATOM 674 O O . GLU A 1 84 ? -14.526 8.233 16.838 1.00 94.50 84 GLU A O 1
ATOM 679 N N . GLN A 1 85 ? -15.142 7.592 14.777 1.00 96.25 85 GLN A N 1
ATOM 680 C CA . GLN A 1 85 ? -16.563 7.925 14.923 1.00 96.25 85 GLN A CA 1
ATOM 681 C C . GLN A 1 85 ? -17.327 6.964 15.843 1.00 96.25 85 GLN A C 1
ATOM 683 O O . GLN A 1 85 ? -18.199 7.387 16.598 1.00 96.25 85 GLN A O 1
ATOM 688 N N . PHE A 1 86 ? -17.060 5.663 15.734 1.00 95.12 86 PHE A N 1
ATOM 689 C CA . PHE A 1 86 ? -17.840 4.622 16.413 1.00 95.12 86 PHE A CA 1
ATOM 690 C C . PHE A 1 86 ? -17.103 3.982 17.592 1.00 95.12 86 PHE A C 1
ATOM 692 O O . PHE A 1 86 ? -17.647 3.077 18.223 1.00 95.12 86 PHE A O 1
ATOM 699 N N . HIS A 1 87 ? -15.864 4.402 17.862 1.00 93.31 87 HIS A N 1
ATOM 700 C CA . HIS A 1 87 ? -14.999 3.874 18.920 1.00 93.31 87 HIS A CA 1
ATOM 701 C C . HIS A 1 87 ? -14.912 2.339 18.916 1.00 93.31 87 HIS A C 1
ATOM 703 O O . HIS A 1 87 ? -14.936 1.684 19.957 1.00 93.31 87 HIS A O 1
ATOM 709 N N . THR A 1 88 ? -14.836 1.742 17.722 1.00 94.06 88 THR A N 1
ATOM 710 C CA . THR A 1 88 ? -14.801 0.286 17.543 1.00 94.06 88 THR A CA 1
ATOM 711 C C . THR A 1 88 ? -13.728 -0.136 16.553 1.00 94.06 88 THR A C 1
ATOM 713 O O . THR A 1 88 ? -13.643 0.392 15.449 1.00 94.06 88 THR A O 1
ATOM 716 N N . LEU A 1 89 ? -12.956 -1.160 16.925 1.00 94.94 89 LEU A N 1
ATOM 717 C CA . LEU A 1 89 ? -11.953 -1.812 16.075 1.00 94.94 89 LEU A CA 1
ATOM 718 C C . LEU A 1 89 ? -12.504 -3.067 15.380 1.00 94.94 89 LEU A C 1
ATOM 720 O O . LEU A 1 89 ? -11.752 -3.938 14.937 1.00 94.94 89 LEU A O 1
ATOM 724 N N . ARG A 1 90 ? -13.832 -3.202 15.293 1.00 95.00 90 ARG A N 1
ATOM 725 C CA . ARG A 1 90 ? -14.456 -4.356 14.645 1.00 95.00 90 ARG A CA 1
ATOM 726 C C . ARG A 1 90 ? -14.043 -4.432 13.173 1.00 95.00 90 ARG A C 1
ATOM 728 O O . ARG A 1 90 ? -14.417 -3.565 12.378 1.00 95.00 90 ARG A O 1
ATOM 735 N N . GLY A 1 91 ? -13.372 -5.530 12.824 1.00 94.56 91 GLY A N 1
ATOM 736 C CA . GLY A 1 91 ? -12.864 -5.801 11.477 1.00 94.56 91 GLY A CA 1
ATOM 737 C C . GLY A 1 91 ? -11.399 -5.412 11.261 1.00 94.56 91 GLY A C 1
ATOM 738 O O . GLY A 1 91 ? -10.911 -5.579 10.150 1.00 94.56 91 GLY A O 1
ATOM 739 N N . LEU A 1 92 ? -10.687 -4.945 12.297 1.00 96.38 92 LEU A N 1
ATOM 740 C CA . LEU A 1 92 ? -9.297 -4.486 12.187 1.00 96.38 92 LEU A CA 1
ATOM 741 C C . LEU A 1 92 ? -8.366 -5.544 11.579 1.00 96.38 92 LEU A C 1
ATOM 743 O O . LEU A 1 92 ? -7.533 -5.208 10.742 1.00 96.38 92 LEU A O 1
ATOM 747 N N . SER A 1 93 ? -8.512 -6.812 11.976 1.00 96.75 93 SER A N 1
ATOM 748 C CA . SER A 1 93 ? -7.711 -7.913 11.431 1.00 96.75 93 SER A CA 1
ATOM 749 C C . SER A 1 93 ? -7.964 -8.126 9.940 1.00 96.75 93 SER A C 1
ATOM 751 O O . SER A 1 93 ? -7.007 -8.217 9.186 1.00 96.75 93 SER A O 1
ATOM 753 N N . SER A 1 94 ? -9.228 -8.113 9.505 1.00 97.00 94 SER A N 1
ATOM 754 C CA . SER A 1 94 ? -9.586 -8.233 8.084 1.00 97.00 94 SER A CA 1
ATOM 755 C C . SER A 1 94 ? -8.962 -7.107 7.264 1.00 97.00 94 SER A C 1
ATOM 757 O O . SER A 1 94 ? -8.315 -7.365 6.262 1.00 97.00 94 SER A O 1
ATOM 759 N N . VAL A 1 95 ? -9.082 -5.864 7.741 1.00 97.50 95 VAL A N 1
ATOM 760 C CA . VAL A 1 95 ? -8.499 -4.687 7.079 1.00 97.50 95 VAL A CA 1
ATOM 761 C C . VAL A 1 95 ? -6.979 -4.830 6.973 1.00 97.50 95 VAL A C 1
ATOM 763 O O . VAL A 1 95 ? -6.401 -4.558 5.924 1.00 97.50 95 VAL A O 1
ATOM 766 N N . ARG A 1 96 ? -6.317 -5.267 8.054 1.00 98.06 96 ARG A N 1
ATOM 767 C CA . ARG A 1 96 ? -4.869 -5.510 8.073 1.00 98.06 96 ARG A CA 1
ATOM 768 C C . ARG A 1 96 ? -4.471 -6.564 7.041 1.00 98.06 96 ARG A C 1
ATOM 770 O O . ARG A 1 96 ? -3.496 -6.360 6.321 1.00 98.06 96 ARG A O 1
ATOM 777 N N . ASP A 1 97 ? -5.194 -7.676 7.000 1.00 98.06 97 ASP A N 1
ATOM 778 C CA . ASP A 1 97 ? -4.877 -8.821 6.148 1.00 98.06 97 ASP A CA 1
ATOM 779 C C . ASP A 1 97 ? -5.117 -8.486 4.664 1.00 98.06 97 ASP A C 1
ATOM 781 O O . ASP A 1 97 ? -4.278 -8.814 3.824 1.00 98.06 97 ASP A O 1
ATOM 785 N N . ASP A 1 98 ? -6.166 -7.719 4.352 1.00 97.44 98 ASP A N 1
ATOM 786 C CA . ASP A 1 98 ? -6.426 -7.186 3.008 1.00 97.44 98 ASP A CA 1
ATOM 787 C C . ASP A 1 98 ? -5.291 -6.255 2.546 1.00 97.44 98 ASP A C 1
ATOM 789 O O . ASP A 1 98 ? -4.760 -6.389 1.438 1.00 97.44 98 ASP A O 1
ATOM 793 N N . VAL A 1 99 ? -4.853 -5.331 3.413 1.00 97.88 99 VAL A N 1
ATOM 794 C CA . VAL A 1 99 ? -3.707 -4.454 3.121 1.00 97.88 99 VAL A CA 1
ATOM 795 C C . VAL A 1 99 ? -2.436 -5.283 2.917 1.00 97.88 99 VAL A C 1
ATOM 797 O O . VAL A 1 99 ? -1.690 -5.029 1.971 1.00 97.88 99 VAL A O 1
ATOM 800 N N . ALA A 1 100 ? -2.192 -6.295 3.754 1.00 98.38 100 ALA A N 1
ATOM 801 C CA . ALA A 1 100 ? -1.030 -7.174 3.641 1.00 98.38 100 ALA A CA 1
ATOM 802 C C . ALA A 1 100 ? -0.997 -7.921 2.298 1.00 98.38 100 ALA A C 1
ATOM 804 O O . ALA A 1 100 ? 0.044 -7.948 1.635 1.00 98.38 100 ALA A O 1
ATOM 805 N N . ALA A 1 101 ? -2.133 -8.479 1.873 1.00 98.19 101 ALA A N 1
ATOM 806 C CA . ALA A 1 101 ? -2.259 -9.184 0.603 1.00 98.19 101 ALA A CA 1
ATOM 807 C C . ALA A 1 101 ? -1.919 -8.265 -0.579 1.00 98.19 101 ALA A C 1
ATOM 809 O O . ALA A 1 101 ? -1.092 -8.603 -1.427 1.00 98.19 101 ALA A O 1
ATOM 810 N N . HIS A 1 102 ? -2.466 -7.049 -0.597 1.00 98.25 102 HIS A N 1
ATOM 811 C CA . HIS A 1 102 ? -2.196 -6.115 -1.684 1.00 98.25 102 HIS A CA 1
ATOM 812 C C . HIS A 1 102 ? -0.773 -5.537 -1.673 1.00 98.25 102 HIS A C 1
ATOM 814 O O . HIS A 1 102 ? -0.208 -5.299 -2.743 1.00 98.25 102 HIS A O 1
ATOM 820 N N . LEU A 1 103 ? -0.157 -5.345 -0.502 1.00 98.25 103 LEU A N 1
ATOM 821 C CA . LEU A 1 103 ? 1.267 -5.000 -0.419 1.00 98.25 103 LEU A CA 1
ATOM 822 C C . LEU A 1 103 ? 2.151 -6.131 -0.963 1.00 98.25 103 LEU A C 1
ATOM 824 O O . LEU A 1 103 ? 3.156 -5.851 -1.621 1.00 98.25 103 LEU A O 1
ATOM 828 N N . SER A 1 104 ? 1.771 -7.392 -0.735 1.00 98.19 104 SER A N 1
ATOM 829 C CA . SER A 1 104 ? 2.453 -8.557 -1.310 1.00 98.19 104 SER A CA 1
ATOM 830 C C . SER A 1 104 ? 2.387 -8.548 -2.842 1.00 98.19 104 SER A C 1
ATOM 832 O O . SER A 1 104 ? 3.420 -8.687 -3.501 1.00 98.19 104 SER A O 1
ATOM 834 N N . ASP A 1 105 ? 1.214 -8.265 -3.421 1.00 98.12 105 ASP A N 1
ATOM 835 C CA . ASP A 1 105 ? 1.050 -8.134 -4.876 1.00 98.12 105 ASP A CA 1
ATOM 836 C C . ASP A 1 105 ? 1.961 -7.050 -5.473 1.00 98.12 105 ASP A C 1
ATOM 838 O O . ASP A 1 105 ? 2.605 -7.261 -6.505 1.00 98.12 105 ASP A O 1
ATOM 842 N N . ILE A 1 106 ? 1.999 -5.867 -4.843 1.00 98.25 106 ILE A N 1
ATOM 843 C CA . ILE A 1 106 ? 2.838 -4.744 -5.290 1.00 98.25 106 ILE A CA 1
ATOM 844 C C . ILE A 1 106 ? 4.315 -5.138 -5.189 1.00 98.25 106 ILE A C 1
ATOM 846 O O . ILE A 1 106 ? 5.084 -4.902 -6.120 1.00 98.25 106 ILE A O 1
ATOM 850 N N . ARG A 1 107 ? 4.720 -5.798 -4.098 1.00 98.44 107 ARG A N 1
ATOM 851 C CA . ARG A 1 107 ? 6.091 -6.295 -3.935 1.00 98.44 107 ARG A CA 1
ATOM 852 C C . ARG A 1 107 ? 6.469 -7.298 -5.019 1.00 98.44 107 ARG A C 1
ATOM 854 O O . ARG A 1 107 ? 7.559 -7.191 -5.575 1.00 98.44 107 ARG A O 1
ATOM 861 N N . ALA A 1 108 ? 5.590 -8.241 -5.349 1.00 97.94 108 ALA A N 1
ATOM 862 C CA . ALA A 1 108 ? 5.836 -9.208 -6.415 1.00 97.94 108 ALA A CA 1
ATOM 863 C C . ALA A 1 108 ? 6.054 -8.511 -7.767 1.00 97.94 108 ALA A C 1
ATOM 865 O O . ALA A 1 108 ? 6.970 -8.865 -8.510 1.00 97.94 108 ALA A O 1
ATOM 866 N N . PHE A 1 109 ? 5.269 -7.475 -8.069 1.00 97.50 109 PHE A N 1
ATOM 867 C CA . PHE A 1 109 ? 5.476 -6.645 -9.254 1.00 97.50 109 PHE A CA 1
ATOM 868 C C . PHE A 1 109 ? 6.849 -5.960 -9.262 1.00 97.50 109 PHE A C 1
ATOM 870 O O . PHE A 1 109 ? 7.599 -6.121 -10.224 1.00 97.50 109 PHE A O 1
ATOM 877 N N . ILE A 1 110 ? 7.213 -5.270 -8.182 1.00 97.38 110 ILE A N 1
ATOM 878 C CA . ILE A 1 110 ? 8.486 -4.544 -8.077 1.00 97.38 110 ILE A CA 1
ATOM 879 C C . ILE A 1 110 ? 9.694 -5.482 -8.135 1.00 97.38 110 ILE A C 1
ATOM 881 O O . ILE A 1 110 ? 10.669 -5.187 -8.825 1.00 97.38 110 ILE A O 1
ATOM 885 N N . ASN A 1 111 ? 9.616 -6.648 -7.491 1.00 96.12 111 ASN A N 1
ATOM 886 C CA . ASN A 1 111 ? 10.666 -7.662 -7.556 1.00 96.12 111 ASN A CA 1
ATOM 887 C C . ASN A 1 111 ? 10.876 -8.182 -8.981 1.00 96.12 111 ASN A C 1
ATOM 889 O O . ASN A 1 111 ? 12.019 -8.368 -9.392 1.00 96.12 111 ASN A O 1
ATOM 893 N N . ARG A 1 112 ? 9.801 -8.370 -9.761 1.00 95.25 112 ARG A N 1
ATOM 894 C CA . ARG A 1 112 ? 9.933 -8.735 -11.180 1.00 95.25 112 ARG A CA 1
ATOM 895 C C . ARG A 1 112 ? 10.660 -7.649 -11.963 1.00 95.25 112 ARG A C 1
ATOM 897 O O . ARG A 1 112 ? 11.574 -7.975 -12.705 1.00 95.25 112 ARG A O 1
ATOM 904 N N . LEU A 1 113 ? 10.317 -6.375 -11.767 1.00 92.75 113 LEU A N 1
ATOM 905 C CA . LEU A 1 113 ? 11.016 -5.268 -12.433 1.00 92.75 113 LEU A CA 1
ATOM 906 C C . LEU A 1 113 ? 12.502 -5.218 -12.068 1.00 92.75 113 LEU A C 1
ATOM 908 O O . LEU A 1 113 ? 13.342 -5.029 -12.943 1.00 92.75 113 LEU A O 1
ATOM 912 N N . ARG A 1 114 ? 12.833 -5.443 -10.792 1.00 91.12 114 ARG A N 1
ATOM 913 C CA . ARG A 1 114 ? 14.215 -5.490 -10.296 1.00 91.12 114 ARG A CA 1
ATOM 914 C C . ARG A 1 114 ? 15.067 -6.515 -11.048 1.00 91.12 114 ARG A C 1
ATOM 916 O O . ARG A 1 114 ? 16.207 -6.211 -11.371 1.00 91.12 114 ARG A O 1
ATOM 923 N N . MET A 1 115 ? 14.511 -7.690 -11.351 1.00 88.75 115 MET A N 1
ATOM 924 C CA . MET A 1 115 ? 15.218 -8.754 -12.077 1.00 88.75 115 MET A CA 1
ATOM 925 C C . MET A 1 115 ? 15.606 -8.359 -13.509 1.00 88.75 115 MET A C 1
ATOM 927 O O . MET A 1 115 ? 16.555 -8.919 -14.038 1.00 88.75 115 MET A O 1
ATOM 931 N N . TYR A 1 116 ? 14.897 -7.409 -14.128 1.00 80.88 116 TYR A N 1
ATOM 932 C CA . TYR A 1 116 ? 15.187 -6.934 -15.489 1.00 80.88 116 TYR A CA 1
ATOM 933 C C . TYR A 1 116 ? 16.120 -5.715 -15.537 1.00 80.88 116 TYR A C 1
ATOM 935 O O . TYR A 1 116 ? 16.577 -5.341 -16.614 1.00 80.88 116 TYR A O 1
ATOM 943 N N . VAL A 1 117 ? 16.354 -5.060 -14.396 1.00 78.38 117 VAL A N 1
ATOM 944 C CA . VAL A 1 117 ? 17.213 -3.864 -14.277 1.00 78.38 117 VAL A CA 1
ATOM 945 C C . VAL A 1 117 ? 18.592 -4.213 -13.695 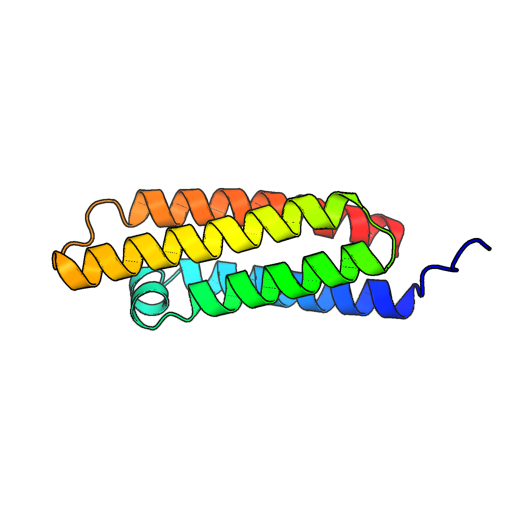1.00 78.38 117 VAL A C 1
ATOM 947 O O . VAL A 1 117 ? 19.510 -3.397 -13.793 1.00 78.38 117 VAL A O 1
ATOM 950 N N . GLY A 1 118 ? 18.721 -5.398 -13.085 1.00 57.81 118 GLY A N 1
ATOM 951 C CA . GLY A 1 118 ? 19.971 -5.957 -12.561 1.00 57.81 118 GLY A CA 1
ATOM 952 C C . GLY A 1 118 ? 20.853 -6.608 -13.616 1.00 57.81 118 GLY A C 1
ATOM 953 O O . GLY A 1 118 ? 20.322 -7.028 -14.667 1.00 57.81 118 GLY A O 1
#

Radius of gyration: 15.42 Å; chains: 1; bounding box: 38×18×49 Å

Foldseek 3Di:
DPPPLPLVQLVVLLVQLVVLLVVLVVCLVVVVVCLLVLVNLVSLLVNLVSLVVNCVSPPVVSNVLSVVSNVLSVVSNVLNVVCVVVVDCVCVVVNSVVSVVSSVVVVVVSVVVVVVSD

Organism: NCBI:txid1273541